Protein AF-A0A1C2GMK0-F1 (afdb_monomer_lite)

Secondary structure (DSSP, 8-state):
-----HHHHHHHHHHHHHH--S-TT--EEEEEEEETTTEEEEEEEEEEEETTEEEEEEEEEEEE---

Foldseek 3Di:
DDDDPPVNVVVCVVCVVVQPDPDPPDQKTWDWDDDPPFKIKIWIWGFDQDPNDTDTDTPDIDIDGPD

Structure (mmCIF, N/CA/C/O backbone):
data_AF-A0A1C2GMK0-F1
#
_entry.id   AF-A0A1C2GMK0-F1
#
loop_
_atom_site.group_PDB
_atom_site.id
_atom_site.type_symbol
_atom_site.label_atom_id
_atom_site.label_alt_id
_atom_site.label_comp_id
_atom_site.label_asym_id
_atom_site.label_entity_id
_atom_site.label_seq_id
_atom_site.pdbx_PDB_ins_code
_atom_site.Cartn_x
_atom_site.Cartn_y
_atom_site.Cartn_z
_atom_site.occupancy
_atom_site.B_iso_or_equiv
_atom_site.auth_seq_id
_atom_site.auth_comp_id
_atom_site.auth_asym_id
_atom_site.auth_atom_id
_atom_site.pdbx_PDB_model_num
ATOM 1 N N . MET A 1 1 ? -0.603 11.745 -12.388 1.00 44.69 1 MET A N 1
ATOM 2 C CA . MET A 1 1 ? -1.047 10.516 -11.696 1.00 44.69 1 MET A CA 1
ATOM 3 C C . MET A 1 1 ? 0.134 9.563 -11.725 1.00 44.69 1 MET A C 1
ATOM 5 O O . MET A 1 1 ? 0.542 9.203 -12.818 1.00 44.69 1 MET A O 1
ATOM 9 N N . ALA A 1 2 ? 0.770 9.273 -10.589 1.00 51.34 2 ALA A N 1
ATOM 10 C CA . ALA A 1 2 ? 1.907 8.354 -10.561 1.00 51.34 2 ALA A CA 1
ATOM 11 C C . ALA A 1 2 ? 1.395 6.931 -10.828 1.00 51.34 2 ALA A C 1
ATOM 13 O O . ALA A 1 2 ? 0.594 6.404 -10.055 1.00 51.34 2 ALA A O 1
ATOM 14 N N . THR A 1 3 ? 1.785 6.343 -11.957 1.00 63.19 3 THR A N 1
ATOM 15 C CA . THR A 1 3 ? 1.400 4.977 -12.320 1.00 63.19 3 THR A CA 1
ATOM 16 C C . THR A 1 3 ? 2.256 4.012 -11.514 1.00 63.19 3 THR A C 1
ATOM 18 O O . THR A 1 3 ? 3.422 3.799 -11.829 1.00 63.19 3 THR A O 1
ATOM 21 N N . ILE A 1 4 ? 1.686 3.445 -10.453 1.00 72.62 4 ILE A N 1
ATOM 22 C CA . ILE A 1 4 ? 2.345 2.396 -9.674 1.00 72.62 4 ILE A CA 1
ATOM 23 C C . ILE A 1 4 ? 2.422 1.141 -10.556 1.00 72.62 4 ILE A C 1
ATOM 25 O O . ILE A 1 4 ? 1.379 0.701 -11.055 1.00 72.62 4 ILE A O 1
ATOM 29 N N . PRO A 1 5 ? 3.605 0.535 -10.755 1.00 79.12 5 PRO A N 1
ATOM 30 C CA . PRO A 1 5 ? 3.699 -0.671 -11.557 1.00 79.12 5 PRO A CA 1
ATOM 31 C C . PRO A 1 5 ? 2.923 -1.812 -10.876 1.00 79.12 5 PRO A C 1
ATOM 33 O O . PRO A 1 5 ? 3.096 -2.042 -9.675 1.00 79.12 5 PRO A O 1
ATOM 36 N N . PRO A 1 6 ? 2.095 -2.576 -11.611 1.00 79.31 6 PRO A N 1
ATOM 37 C CA . PRO A 1 6 ? 1.250 -3.612 -11.013 1.00 79.31 6 PRO A CA 1
ATOM 38 C C . PRO A 1 6 ? 2.070 -4.717 -10.331 1.00 79.31 6 PRO A C 1
ATOM 40 O O . PRO A 1 6 ? 1.665 -5.236 -9.294 1.00 79.31 6 PRO A O 1
ATOM 43 N N . HIS A 1 7 ? 3.254 -5.037 -10.862 1.00 84.06 7 HIS A N 1
ATOM 44 C CA . HIS A 1 7 ? 4.158 -6.026 -10.274 1.00 84.06 7 HIS A CA 1
ATOM 45 C C . HIS A 1 7 ? 4.769 -5.549 -8.944 1.00 84.06 7 HIS A C 1
ATOM 47 O O . HIS A 1 7 ? 4.890 -6.339 -8.012 1.00 84.06 7 HIS A O 1
ATOM 53 N N . ILE A 1 8 ? 5.073 -4.253 -8.812 1.00 86.50 8 ILE A N 1
ATOM 54 C CA . ILE A 1 8 ? 5.559 -3.660 -7.560 1.00 86.50 8 ILE A CA 1
ATOM 55 C C . ILE A 1 8 ? 4.472 -3.688 -6.494 1.00 86.50 8 ILE A C 1
ATOM 57 O O . ILE A 1 8 ? 4.738 -4.108 -5.370 1.00 86.50 8 ILE A O 1
ATOM 61 N N . GLY A 1 9 ? 3.237 -3.325 -6.850 1.00 85.62 9 GLY A N 1
ATOM 62 C CA . GLY A 1 9 ? 2.106 -3.411 -5.925 1.00 85.62 9 GLY A CA 1
ATOM 63 C C . GLY A 1 9 ? 1.898 -4.826 -5.372 1.00 85.62 9 GLY A C 1
ATOM 64 O O . GLY A 1 9 ? 1.615 -4.984 -4.183 1.00 85.62 9 GLY A O 1
ATOM 65 N N . LEU A 1 10 ? 2.098 -5.856 -6.204 1.00 87.44 10 LEU A N 1
ATOM 66 C CA . LEU A 1 10 ? 2.021 -7.259 -5.785 1.00 87.44 10 LEU A CA 1
ATOM 67 C C . LEU A 1 10 ? 3.140 -7.634 -4.806 1.00 87.44 10 LEU A C 1
ATOM 69 O O . LEU A 1 10 ? 2.844 -8.148 -3.727 1.00 87.44 10 LEU A O 1
ATOM 73 N N . ILE A 1 11 ? 4.401 -7.344 -5.142 1.00 89.19 11 ILE A N 1
ATOM 74 C CA . ILE A 1 11 ? 5.555 -7.651 -4.279 1.00 89.19 11 ILE A CA 1
ATOM 75 C C . ILE A 1 11 ? 5.420 -6.922 -2.939 1.00 89.19 11 ILE A C 1
ATOM 77 O O . ILE A 1 11 ? 5.546 -7.529 -1.874 1.00 89.19 11 ILE A O 1
ATOM 81 N N . ALA A 1 12 ? 5.086 -5.634 -2.983 1.00 89.06 12 ALA A N 1
ATOM 82 C CA . ALA A 1 12 ? 4.868 -4.821 -1.799 1.00 89.06 12 ALA A CA 1
ATOM 83 C C . ALA A 1 12 ? 3.720 -5.375 -0.940 1.00 89.06 12 ALA A C 1
ATOM 85 O O . ALA A 1 12 ? 3.869 -5.475 0.274 1.00 89.06 12 ALA A O 1
ATOM 86 N N . GLY A 1 13 ? 2.618 -5.833 -1.545 1.00 87.69 13 GLY A N 1
ATOM 87 C CA . GLY A 1 13 ? 1.521 -6.495 -0.832 1.00 87.69 13 GLY A CA 1
ATOM 88 C C . GLY A 1 13 ? 1.914 -7.831 -0.186 1.00 87.69 13 GLY A C 1
ATOM 89 O O . GLY A 1 13 ? 1.446 -8.139 0.910 1.00 87.69 13 GLY A O 1
ATOM 90 N N . GLN A 1 14 ? 2.803 -8.606 -0.813 1.00 89.94 14 GLN A N 1
ATOM 91 C CA . GLN A 1 14 ? 3.345 -9.843 -0.231 1.00 89.94 14 GLN A CA 1
ATOM 92 C C . GLN A 1 14 ? 4.312 -9.571 0.930 1.00 89.94 14 GLN A C 1
ATOM 94 O O . GLN A 1 14 ? 4.367 -10.347 1.887 1.00 89.94 14 GLN A O 1
ATOM 99 N N . LEU A 1 15 ? 5.069 -8.475 0.856 1.00 88.56 15 LEU A N 1
ATOM 100 C CA . LEU A 1 15 ? 5.999 -8.051 1.902 1.00 88.56 15 LEU A CA 1
ATOM 101 C C . LEU A 1 15 ? 5.290 -7.356 3.064 1.00 88.56 15 LEU A C 1
ATOM 103 O O . LEU A 1 15 ? 5.680 -7.561 4.211 1.00 88.56 15 LEU A O 1
ATOM 107 N N . LEU A 1 16 ? 4.225 -6.603 2.786 1.00 87.06 16 LEU A N 1
ATOM 108 C CA . LEU A 1 16 ? 3.437 -5.826 3.740 1.00 87.06 16 LEU A CA 1
ATOM 109 C C . LEU A 1 16 ? 3.242 -6.517 5.101 1.00 87.06 16 LEU A C 1
ATOM 111 O O . LEU A 1 16 ? 3.658 -5.919 6.089 1.00 87.06 16 LEU A O 1
ATOM 115 N N . PRO A 1 17 ? 2.706 -7.754 5.213 1.00 86.88 17 PRO A N 1
ATOM 116 C CA . PRO A 1 17 ? 2.484 -8.405 6.510 1.00 86.88 17 PRO A CA 1
ATOM 117 C C . PRO A 1 17 ? 3.753 -8.603 7.352 1.00 86.88 17 PRO A C 1
ATOM 119 O O . PRO A 1 17 ? 3.650 -8.697 8.572 1.00 86.88 17 PRO A O 1
ATOM 122 N N . LYS A 1 18 ? 4.942 -8.647 6.736 1.00 87.56 18 LYS A N 1
ATOM 123 C CA . LYS A 1 18 ? 6.228 -8.719 7.452 1.00 87.56 18 LYS A CA 1
ATOM 124 C C . LYS A 1 18 ? 6.691 -7.363 7.980 1.00 87.56 18 LYS A C 1
ATOM 126 O O . LYS A 1 18 ? 7.461 -7.326 8.934 1.00 87.56 18 LYS A O 1
ATOM 131 N N . PHE A 1 19 ? 6.239 -6.278 7.357 1.00 86.25 19 PHE A N 1
ATOM 132 C CA . PHE A 1 19 ? 6.602 -4.913 7.723 1.00 86.25 19 PHE A CA 1
ATOM 133 C C . PHE A 1 19 ? 5.561 -4.233 8.620 1.00 86.25 19 PHE A C 1
ATOM 135 O O . PHE A 1 19 ? 5.886 -3.192 9.180 1.00 86.25 19 PHE A O 1
ATOM 142 N N . ILE A 1 20 ? 4.348 -4.793 8.790 1.00 84.94 20 ILE A N 1
ATOM 143 C CA . ILE A 1 20 ? 3.311 -4.205 9.657 1.00 84.94 20 ILE A CA 1
ATOM 144 C C . ILE A 1 20 ? 3.904 -3.936 11.053 1.00 84.94 20 ILE A C 1
ATOM 146 O O . ILE A 1 20 ? 4.331 -4.880 11.727 1.00 84.94 20 ILE A O 1
ATOM 150 N N . PRO A 1 21 ? 3.931 -2.671 11.509 1.00 82.12 21 PRO A N 1
ATOM 151 C CA . PRO A 1 21 ? 4.492 -2.323 12.797 1.00 82.12 21 PRO A CA 1
ATOM 152 C C . PRO A 1 21 ? 3.645 -2.946 13.901 1.00 82.12 21 PRO A C 1
ATOM 154 O O . PRO A 1 21 ? 2.415 -2.958 13.844 1.00 82.12 21 PRO A O 1
ATOM 157 N N . LYS A 1 22 ? 4.316 -3.434 14.946 1.00 80.88 22 LYS A N 1
ATOM 158 C CA . LYS A 1 22 ? 3.640 -3.923 16.156 1.00 80.88 22 LYS A CA 1
ATOM 159 C C . LYS A 1 22 ? 2.944 -2.791 16.919 1.00 80.88 22 LYS A C 1
ATOM 161 O O . LYS A 1 22 ? 2.013 -3.052 17.668 1.00 80.88 22 LYS A O 1
ATOM 166 N N . ASN A 1 23 ? 3.390 -1.548 16.720 1.00 81.38 23 ASN A N 1
ATOM 167 C CA . ASN A 1 23 ? 2.751 -0.372 17.290 1.00 81.38 23 ASN A CA 1
ATOM 168 C C . ASN A 1 23 ? 1.452 -0.056 16.550 1.00 81.38 23 ASN A C 1
ATOM 170 O O . ASN A 1 23 ? 1.452 0.347 15.389 1.00 81.38 23 ASN A O 1
ATOM 174 N N . GLU A 1 24 ? 0.336 -0.159 17.261 1.00 76.94 24 GLU A N 1
ATOM 175 C CA . GLU A 1 24 ? -0.989 0.145 16.719 1.00 76.94 24 GLU A CA 1
ATOM 176 C C . GLU A 1 24 ? -1.209 1.641 16.444 1.00 76.94 24 GLU A C 1
ATOM 178 O O . GLU A 1 24 ? -2.099 1.989 15.666 1.00 76.94 24 GLU A O 1
ATOM 183 N N . ASN A 1 25 ? -0.381 2.509 17.031 1.00 82.88 25 ASN A N 1
ATOM 184 C CA . ASN A 1 25 ? -0.408 3.956 16.809 1.00 82.88 25 ASN A CA 1
ATOM 185 C C . ASN A 1 25 ? 0.226 4.381 15.476 1.00 82.88 25 ASN A C 1
ATOM 187 O O . ASN A 1 25 ? -0.004 5.503 15.035 1.00 82.88 25 ASN A O 1
ATOM 191 N N . GLU A 1 26 ? 0.994 3.503 14.822 1.00 84.12 26 GLU A N 1
ATOM 192 C CA . GLU A 1 26 ? 1.621 3.835 13.545 1.00 84.12 26 GLU A CA 1
ATOM 193 C C . GLU A 1 26 ? 0.558 3.921 12.449 1.00 84.12 26 GLU A C 1
ATOM 195 O O . GLU A 1 26 ? -0.184 2.967 12.179 1.00 84.12 26 GLU A O 1
ATOM 200 N N . THR A 1 27 ? 0.488 5.086 11.813 1.00 88.12 27 THR A N 1
ATOM 201 C CA . THR A 1 27 ? -0.420 5.362 10.697 1.00 88.12 27 THR A CA 1
ATOM 202 C C . THR A 1 27 ? 0.285 5.278 9.354 1.00 88.12 27 THR A C 1
ATOM 204 O O . THR A 1 27 ? -0.366 5.067 8.336 1.00 88.12 27 THR A O 1
ATOM 207 N N . THR A 1 28 ? 1.608 5.376 9.324 1.00 89.44 28 THR A N 1
ATOM 208 C CA . THR A 1 28 ? 2.402 5.339 8.099 1.00 89.44 28 THR A CA 1
ATOM 209 C C . THR A 1 28 ? 3.400 4.195 8.155 1.00 89.44 28 THR A C 1
ATOM 211 O O . THR A 1 28 ? 3.890 3.809 9.212 1.00 89.44 28 THR A O 1
ATOM 214 N N . LEU A 1 29 ? 3.663 3.600 6.999 1.00 89.12 29 LEU A N 1
ATOM 215 C CA . LEU A 1 29 ? 4.631 2.526 6.850 1.00 89.12 29 LEU A CA 1
ATOM 216 C C . LEU A 1 29 ? 5.362 2.742 5.543 1.00 89.12 29 LEU A C 1
ATOM 218 O O . LEU A 1 29 ? 4.748 2.873 4.493 1.00 89.12 29 LEU A O 1
ATOM 222 N N . THR A 1 30 ? 6.680 2.808 5.613 1.00 90.38 30 THR A N 1
ATOM 223 C CA . THR A 1 30 ? 7.522 2.986 4.437 1.00 90.38 30 THR A CA 1
ATOM 224 C C . THR A 1 30 ? 8.600 1.930 4.475 1.00 90.38 30 THR A C 1
ATOM 226 O O . THR A 1 30 ? 9.277 1.778 5.489 1.00 90.38 30 THR A O 1
ATOM 229 N N . PHE A 1 31 ? 8.750 1.194 3.383 1.00 89.94 31 PHE A N 1
ATOM 230 C CA . PHE A 1 31 ? 9.848 0.253 3.228 1.00 89.94 31 PHE A CA 1
ATOM 231 C C . PHE A 1 31 ? 10.352 0.274 1.793 1.00 89.94 31 PHE A C 1
ATOM 233 O O . PHE A 1 31 ? 9.642 0.660 0.864 1.00 89.94 31 PHE A O 1
ATOM 240 N N . GLN A 1 32 ? 11.601 -0.137 1.638 1.00 90.50 32 GLN A N 1
ATOM 241 C CA . GLN A 1 32 ? 12.250 -0.279 0.349 1.00 90.50 32 GLN A CA 1
ATOM 242 C C . GLN A 1 32 ? 12.589 -1.741 0.100 1.00 90.50 32 GLN A C 1
ATOM 244 O O . GLN A 1 32 ? 12.909 -2.483 1.032 1.00 90.50 32 GLN A O 1
ATOM 249 N N . PHE A 1 33 ? 12.506 -2.155 -1.154 1.00 87.75 33 PHE A N 1
ATOM 250 C CA . PHE A 1 33 ? 12.899 -3.487 -1.577 1.00 87.75 33 PHE A CA 1
ATOM 251 C C . PHE A 1 33 ? 13.597 -3.415 -2.927 1.00 87.75 33 PHE A C 1
ATOM 253 O O . PHE A 1 33 ? 13.242 -2.611 -3.787 1.00 87.75 33 PHE A O 1
ATOM 260 N N . THR A 1 34 ? 14.592 -4.272 -3.108 1.00 87.88 34 THR A N 1
ATOM 261 C CA . THR A 1 34 ? 15.349 -4.363 -4.353 1.00 87.88 34 THR A CA 1
ATOM 262 C C . THR A 1 34 ? 14.809 -5.516 -5.181 1.00 87.88 34 THR A C 1
ATOM 264 O O . THR A 1 34 ? 14.736 -6.654 -4.711 1.00 87.88 34 THR A O 1
ATOM 267 N N . VAL A 1 35 ? 14.419 -5.218 -6.415 1.00 83.12 35 VAL A N 1
ATOM 268 C CA . VAL A 1 35 ? 14.059 -6.207 -7.426 1.00 83.12 35 VAL A CA 1
ATOM 269 C C . VAL A 1 35 ? 15.287 -6.410 -8.300 1.00 83.12 35 VAL A C 1
ATOM 271 O O . VAL A 1 35 ? 15.733 -5.503 -9.001 1.00 83.12 35 VAL A O 1
ATOM 274 N N . ALA A 1 36 ? 15.857 -7.612 -8.235 1.00 79.62 36 ALA A N 1
ATOM 275 C CA . ALA A 1 36 ? 16.962 -7.981 -9.107 1.00 79.62 36 ALA A CA 1
ATOM 276 C C . ALA A 1 36 ? 16.551 -7.796 -10.585 1.00 79.62 36 ALA A C 1
ATOM 278 O O . ALA A 1 36 ? 15.429 -8.171 -10.943 1.00 79.62 36 ALA A O 1
ATOM 279 N N . PRO A 1 37 ? 17.433 -7.262 -11.453 1.00 69.56 37 PRO A N 1
ATOM 280 C CA . PRO A 1 37 ? 18.876 -7.105 -11.236 1.00 69.56 37 PRO A CA 1
ATOM 281 C C . PRO A 1 37 ? 19.372 -5.774 -10.630 1.00 69.56 37 PRO A C 1
ATOM 283 O O . PRO A 1 37 ? 20.470 -5.800 -10.087 1.00 69.56 37 PRO A O 1
ATOM 286 N N . SER A 1 38 ? 18.626 -4.658 -10.661 1.00 73.00 38 SER A N 1
ATOM 287 C CA . SER A 1 38 ? 19.154 -3.355 -10.176 1.00 73.00 38 SER A CA 1
ATOM 288 C C . SER A 1 38 ? 18.133 -2.335 -9.658 1.00 73.00 38 SER A C 1
ATOM 290 O O . SER A 1 38 ? 18.549 -1.315 -9.119 1.00 73.00 38 SER A O 1
ATOM 292 N N . SER A 1 39 ? 16.824 -2.562 -9.773 1.00 83.50 39 SER A N 1
ATOM 293 C CA . SER A 1 39 ? 15.853 -1.531 -9.389 1.00 83.50 39 SER A CA 1
ATOM 294 C C . SER A 1 39 ? 15.488 -1.652 -7.915 1.00 83.50 39 SER A C 1
ATOM 296 O O . SER A 1 39 ? 14.958 -2.675 -7.471 1.00 83.50 39 SER A O 1
ATOM 298 N N . THR A 1 40 ? 15.744 -0.601 -7.140 1.00 88.50 40 THR A N 1
ATOM 299 C CA . THR A 1 40 ? 15.199 -0.483 -5.787 1.00 88.50 40 THR A CA 1
ATOM 300 C C . THR A 1 40 ? 13.914 0.318 -5.848 1.00 88.50 40 THR A C 1
ATOM 302 O O . THR A 1 40 ? 13.837 1.339 -6.512 1.00 88.50 40 THR A O 1
ATOM 305 N N . TYR A 1 41 ? 12.883 -0.147 -5.157 1.00 88.56 41 TYR A N 1
ATOM 306 C CA . TYR A 1 41 ? 11.611 0.552 -5.063 1.00 88.56 41 TYR A CA 1
ATOM 307 C C . TYR A 1 41 ? 11.338 0.886 -3.615 1.00 88.56 41 TYR A C 1
ATOM 309 O O . TYR A 1 41 ? 11.465 0.035 -2.731 1.00 88.56 41 TYR A O 1
ATOM 317 N N . ARG A 1 42 ? 10.920 2.121 -3.380 1.00 90.38 42 ARG A N 1
ATOM 318 C CA . ARG A 1 42 ? 10.397 2.579 -2.106 1.00 90.38 42 ARG A CA 1
ATOM 319 C C . ARG A 1 42 ? 8.890 2.691 -2.215 1.00 90.38 42 ARG A C 1
ATOM 321 O O . ARG A 1 42 ? 8.355 3.321 -3.123 1.00 90.38 42 ARG A O 1
ATOM 328 N N . VAL A 1 43 ? 8.207 2.065 -1.269 1.00 91.31 43 VAL A N 1
ATOM 329 C CA . VAL A 1 43 ? 6.751 2.054 -1.197 1.00 91.31 43 VAL A CA 1
ATOM 330 C C . VAL A 1 43 ? 6.286 2.648 0.118 1.00 91.31 43 VAL A C 1
ATOM 332 O O . VAL A 1 43 ? 6.799 2.323 1.191 1.00 91.31 43 VAL A O 1
ATOM 335 N N . ASN A 1 44 ? 5.272 3.499 0.017 1.00 91.19 44 ASN A N 1
ATOM 336 C CA . ASN A 1 44 ? 4.666 4.190 1.138 1.00 91.19 44 ASN A CA 1
ATOM 337 C C . ASN A 1 44 ? 3.242 3.668 1.298 1.00 91.19 44 ASN A C 1
ATOM 339 O O . ASN A 1 44 ? 2.431 3.728 0.372 1.00 91.19 44 ASN A O 1
ATOM 343 N N . TYR A 1 45 ? 2.930 3.187 2.489 1.00 91.19 45 TYR A N 1
ATOM 344 C CA . TYR A 1 45 ? 1.621 2.731 2.909 1.00 91.19 45 TYR A CA 1
ATOM 345 C C . TYR A 1 45 ? 1.063 3.647 3.990 1.00 91.19 45 TYR A C 1
ATOM 347 O O . TYR A 1 45 ? 1.782 4.147 4.856 1.00 91.19 45 TYR A O 1
ATOM 355 N N . HIS A 1 46 ? -0.252 3.806 3.963 1.00 90.81 46 HIS A N 1
ATOM 356 C CA . HIS A 1 46 ? -1.009 4.494 4.993 1.00 90.81 46 HIS A CA 1
ATOM 357 C C . HIS A 1 46 ? -2.028 3.518 5.575 1.00 90.81 46 HIS A C 1
ATOM 359 O O . HIS A 1 46 ? -2.803 2.890 4.849 1.00 90.81 46 HIS A O 1
ATOM 365 N N . LYS A 1 47 ? -2.022 3.374 6.896 1.00 90.12 47 LYS A N 1
ATOM 366 C CA . LYS A 1 47 ? -3.061 2.687 7.647 1.00 90.12 47 LYS A CA 1
ATOM 367 C C . LYS A 1 47 ? -4.353 3.484 7.544 1.00 90.12 47 LYS A C 1
ATOM 369 O O . LYS A 1 47 ? -4.477 4.587 8.062 1.00 90.12 47 LYS A O 1
ATOM 374 N N . THR A 1 48 ? -5.335 2.887 6.901 1.00 86.69 48 THR A N 1
ATOM 375 C CA . THR A 1 48 ? -6.700 3.395 6.821 1.00 86.69 48 THR A CA 1
ATOM 376 C C . THR A 1 48 ? -7.613 2.487 7.631 1.00 86.69 48 THR A C 1
ATOM 378 O O . THR A 1 48 ? -7.341 1.297 7.791 1.00 86.69 48 THR A O 1
ATOM 381 N N . GLN A 1 49 ? -8.697 3.029 8.178 1.00 85.81 49 GLN A N 1
ATOM 382 C CA . GLN A 1 49 ? -9.736 2.210 8.793 1.00 85.81 49 GLN A CA 1
ATOM 383 C C . GLN A 1 49 ? -10.878 2.021 7.803 1.00 85.81 49 GLN A C 1
ATOM 385 O O . GLN A 1 49 ? -11.648 2.941 7.540 1.00 85.81 49 GLN A O 1
ATOM 390 N N . VAL A 1 50 ? -11.009 0.809 7.269 1.00 82.25 50 VAL A N 1
ATOM 391 C CA . VAL A 1 50 ? -12.103 0.447 6.365 1.00 82.25 50 VAL A CA 1
ATOM 392 C C . VAL A 1 50 ? -13.026 -0.505 7.110 1.00 82.25 50 VAL A C 1
ATOM 394 O O . VAL A 1 50 ? -12.637 -1.621 7.451 1.00 82.25 50 VAL A O 1
ATOM 397 N N . LYS A 1 51 ? -14.257 -0.061 7.398 1.00 80.75 51 LYS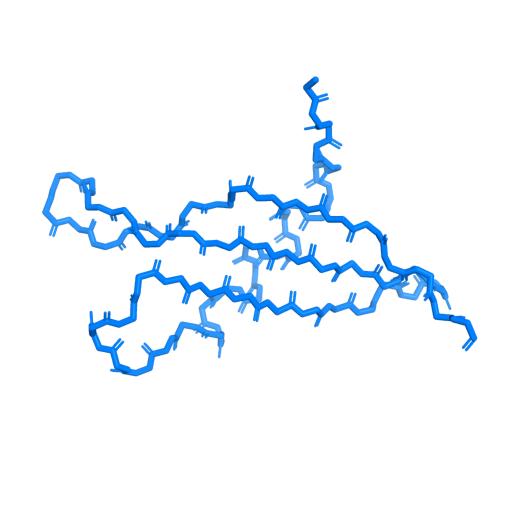 A N 1
ATOM 398 C CA . LYS A 1 51 ? -15.273 -0.851 8.128 1.00 80.75 51 LYS A CA 1
ATOM 399 C C . LYS A 1 51 ? -14.761 -1.409 9.471 1.00 80.75 51 LYS A C 1
ATOM 401 O O . LYS A 1 51 ? -14.999 -2.568 9.798 1.00 80.75 51 LYS A O 1
ATOM 406 N N . GLY A 1 52 ? -14.011 -0.599 10.221 1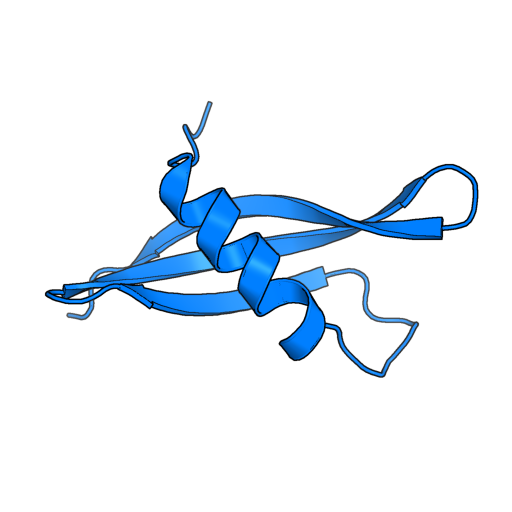.00 80.38 52 GLY A N 1
ATOM 407 C CA . GLY A 1 52 ? -13.460 -0.979 11.528 1.00 80.38 52 GLY A CA 1
ATOM 408 C C . GLY A 1 52 ? -12.228 -1.891 11.478 1.00 80.38 52 GLY A C 1
ATOM 409 O O . GLY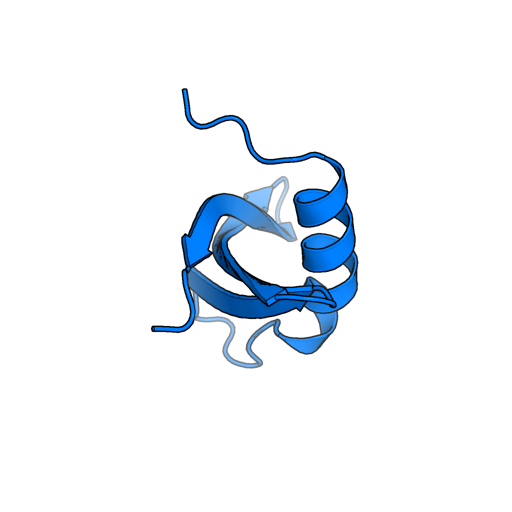 A 1 52 ? -11.762 -2.326 12.526 1.00 80.38 52 GLY A O 1
ATOM 410 N N . LYS A 1 53 ? -11.672 -2.174 10.292 1.00 81.44 53 LYS A N 1
ATOM 411 C CA . LYS A 1 53 ? -10.422 -2.930 10.133 1.00 81.44 53 LYS A CA 1
ATOM 412 C C . LYS A 1 53 ? -9.294 -2.008 9.692 1.00 81.44 53 LYS A C 1
ATOM 414 O O . LYS A 1 53 ? -9.486 -1.178 8.806 1.00 81.44 53 LYS A O 1
ATOM 419 N N . ALA A 1 54 ? -8.119 -2.179 10.289 1.00 83.12 54 ALA A N 1
ATOM 420 C CA . ALA A 1 54 ? -6.902 -1.531 9.825 1.00 83.12 54 ALA A CA 1
ATOM 421 C C . ALA A 1 54 ? -6.480 -2.137 8.478 1.00 83.12 54 ALA A C 1
ATOM 423 O O . ALA A 1 54 ? -6.114 -3.309 8.406 1.00 83.12 54 ALA A O 1
ATOM 424 N N . VAL A 1 55 ? -6.548 -1.337 7.420 1.00 87.12 55 VAL A N 1
ATOM 425 C CA . VAL A 1 55 ? -6.143 -1.697 6.063 1.00 87.12 55 VAL A CA 1
ATOM 426 C C . VAL A 1 55 ? -5.011 -0.774 5.649 1.00 87.12 55 VAL A C 1
ATOM 428 O O . VAL A 1 55 ? -5.172 0.443 5.591 1.00 87.12 55 VAL A O 1
ATOM 431 N N . TRP A 1 56 ? -3.856 -1.353 5.350 1.00 88.81 56 TRP A N 1
ATOM 432 C CA . TRP A 1 56 ? -2.728 -0.608 4.813 1.00 88.81 56 TRP A CA 1
ATOM 433 C C . TRP A 1 56 ? -2.927 -0.414 3.317 1.00 88.81 56 TRP A C 1
ATOM 435 O O . TRP A 1 56 ? -2.932 -1.378 2.551 1.00 88.81 56 TRP A O 1
ATOM 445 N N . GLN A 1 57 ? -3.100 0.834 2.907 1.00 88.75 57 GLN A N 1
ATOM 446 C CA . GLN A 1 57 ? -3.271 1.203 1.513 1.00 88.75 57 GLN A CA 1
ATOM 447 C C . GLN A 1 57 ? -1.968 1.784 0.982 1.00 88.75 57 GLN A C 1
ATOM 449 O O . GLN A 1 57 ? -1.387 2.675 1.600 1.00 88.75 57 GLN A O 1
ATOM 454 N N . LEU A 1 58 ? -1.512 1.275 -0.160 1.00 88.19 58 LEU A N 1
ATOM 455 C CA . LEU A 1 58 ? -0.359 1.820 -0.861 1.00 88.19 58 LEU A CA 1
ATOM 456 C C . LEU A 1 58 ? -0.718 3.228 -1.356 1.00 88.19 58 LEU A C 1
ATOM 458 O O . LEU A 1 58 ? -1.636 3.389 -2.160 1.00 88.19 58 LEU A O 1
ATOM 462 N N . VAL A 1 59 ? -0.025 4.238 -0.837 1.00 89.19 59 VAL A N 1
ATOM 463 C CA . VAL A 1 59 ? -0.229 5.651 -1.189 1.00 89.19 59 VAL A CA 1
ATOM 464 C C . VAL A 1 59 ? 0.819 6.166 -2.169 1.00 89.19 59 VAL A C 1
ATOM 466 O O . VAL A 1 59 ? 0.560 7.142 -2.867 1.00 89.19 59 VAL A O 1
ATOM 469 N N . GLY A 1 60 ? 1.978 5.512 -2.257 1.00 86.75 60 GLY A N 1
ATOM 470 C CA . GLY A 1 60 ? 3.042 5.915 -3.169 1.00 86.75 60 GLY A CA 1
ATOM 471 C C . GLY A 1 60 ? 4.026 4.791 -3.448 1.00 86.75 60 GLY A C 1
ATOM 472 O O . GLY A 1 60 ? 4.258 3.928 -2.603 1.00 86.75 60 GLY A O 1
ATOM 473 N N . CYS A 1 61 ? 4.592 4.817 -4.646 1.00 87.50 61 CYS A N 1
ATOM 474 C CA . CYS A 1 61 ? 5.714 3.989 -5.048 1.00 87.50 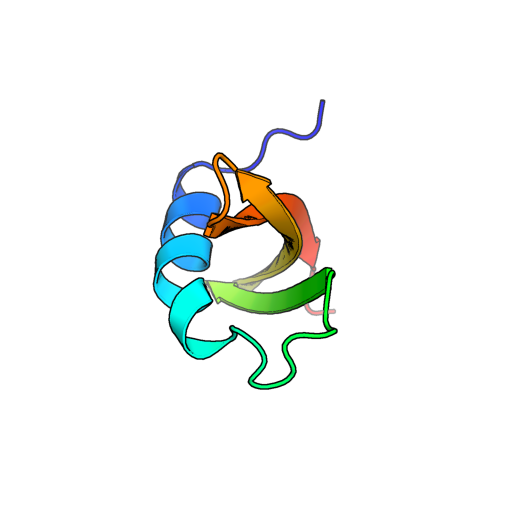61 CYS A CA 1
ATOM 475 C C . CYS A 1 61 ? 6.659 4.858 -5.872 1.00 87.50 61 CYS A C 1
ATOM 477 O O . CYS A 1 61 ? 6.218 5.500 -6.825 1.00 87.50 61 CYS A O 1
ATOM 479 N N . GLU A 1 62 ? 7.936 4.840 -5.523 1.00 87.94 62 GLU A N 1
ATOM 480 C CA . GLU A 1 62 ? 9.003 5.550 -6.219 1.00 87.94 62 GLU A CA 1
ATOM 481 C C . GLU A 1 62 ? 10.160 4.574 -6.469 1.00 87.94 62 GLU A C 1
ATOM 483 O O . GLU A 1 62 ? 10.526 3.794 -5.589 1.00 87.94 62 GLU A O 1
ATOM 488 N N . GLU A 1 63 ? 10.676 4.553 -7.699 1.00 87.19 63 GLU A N 1
ATOM 489 C CA . GLU A 1 63 ? 11.934 3.867 -7.998 1.00 87.19 63 GLU A CA 1
ATOM 490 C C . GLU A 1 63 ? 13.067 4.723 -7.434 1.00 87.19 63 GLU A C 1
ATOM 492 O O . GLU A 1 63 ? 13.085 5.942 -7.605 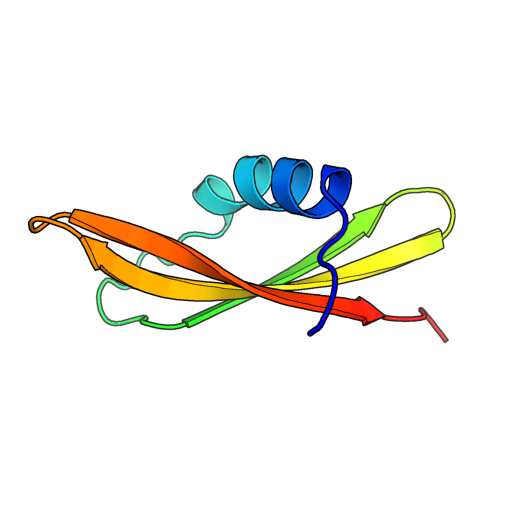1.00 87.19 63 GLU A O 1
ATOM 497 N N . VAL A 1 64 ? 13.959 4.081 -6.697 1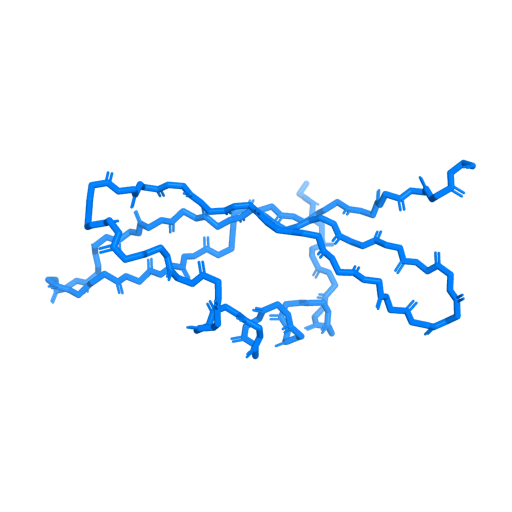.00 85.38 64 VAL A N 1
ATOM 498 C CA . VAL A 1 64 ? 15.140 4.680 -6.095 1.00 85.38 64 VAL A CA 1
ATOM 499 C C . VAL A 1 64 ? 16.325 4.081 -6.832 1.00 85.38 64 VAL A C 1
ATOM 501 O O . VAL A 1 64 ? 16.592 2.882 -6.708 1.00 85.38 64 VAL A O 1
ATOM 504 N N . ASP A 1 65 ? 17.015 4.899 -7.617 1.00 72.19 65 ASP A N 1
ATOM 505 C CA . ASP A 1 65 ? 18.311 4.517 -8.158 1.00 72.19 65 ASP A CA 1
ATOM 506 C C . ASP A 1 65 ? 19.281 4.294 -6.992 1.00 72.19 65 ASP A C 1
ATOM 508 O O . ASP A 1 65 ? 19.409 5.124 -6.086 1.00 72.19 65 ASP A O 1
ATOM 512 N N . ALA A 1 66 ? 19.922 3.127 -6.986 1.00 61.06 66 ALA A N 1
ATOM 513 C CA . ALA A 1 66 ? 21.086 2.891 -6.152 1.00 61.06 66 ALA A CA 1
ATOM 514 C C . ALA A 1 66 ? 22.270 3.568 -6.855 1.00 61.06 66 ALA A C 1
ATOM 516 O O . ALA A 1 66 ? 22.844 2.972 -7.763 1.00 61.06 66 ALA A O 1
ATOM 517 N N . ASP A 1 67 ? 22.539 4.827 -6.498 1.00 53.12 67 ASP A N 1
ATOM 518 C CA . ASP A 1 67 ? 23.751 5.557 -6.908 1.00 53.12 67 ASP A CA 1
ATOM 519 C C . ASP A 1 67 ? 25.026 4.804 -6.486 1.00 53.12 67 ASP A C 1
ATOM 521 O O . ASP A 1 67 ? 25.086 4.345 -5.316 1.00 53.12 67 ASP A O 1
#

pLDDT: mean 83.09, std 9.56, range [44.69, 91.31]

Radius of gyration: 12.58 Å; chains: 1; bounding box: 39×20×30 Å

Sequence (67 aa):
MATIPPHIGLIAGQLLPKFIPKNENETTLTFQFTVAPSSTYRVNYHKTQVKGKAVWQLVGCEEVDAD